Protein AF-A0A7C7P1G0-F1 (afdb_monomer_lite)

Sequence (138 aa):
MHVKFGLMVLATLAVSSLAVTQDTAAQANPAHNHIGHVADGFRGTPDGVGLLDAAIAEAGVAAQHAGFAARDPSNLDAMKRHMGHVLHALSPEEVENGPGAGYGVVAAAGGVARHIDLAASSDGASDAVKTHANHVST

Foldseek 3Di:
DDDDDDDDDPDDDPPDPPPPPPPCPPPDFQLVVLVCLQQAADPPQQVRGHLVVLLVQLVVQLVVLCVQLPPDPVDVVSVVQSVLQNCQSAACPVRVDHDGSRCHNPNSLCSFLVSLVSSLVTDVRDPVSVVCSVVRND

Radius of gyration: 29.96 Å; chains: 1; bounding box: 110×48×49 Å

Structure (mmCIF, N/CA/C/O backbone):
data_AF-A0A7C7P1G0-F1
#
_entry.id   AF-A0A7C7P1G0-F1
#
loop_
_atom_site.group_PDB
_atom_site.id
_atom_site.type_symbol
_atom_site.label_atom_id
_atom_site.label_alt_id
_atom_site.label_comp_id
_atom_site.label_asym_id
_atom_site.label_entity_id
_atom_site.label_seq_id
_atom_site.pdbx_PDB_ins_code
_atom_site.Cartn_x
_atom_site.Cartn_y
_atom_site.Cartn_z
_atom_site.occupancy
_atom_site.B_iso_or_equiv
_atom_site.auth_seq_id
_atom_site.auth_comp_id
_atom_site.auth_asym_id
_atom_site.auth_atom_id
_atom_site.pdbx_PDB_model_num
ATOM 1 N N . MET A 1 1 ? -87.755 -37.569 20.253 1.00 38.91 1 MET A N 1
ATOM 2 C CA . MET A 1 1 ? -86.822 -38.723 20.245 1.00 38.91 1 MET A CA 1
ATOM 3 C C . MET A 1 1 ? -85.441 -38.184 20.585 1.00 38.91 1 MET A C 1
ATOM 5 O O . MET A 1 1 ? -84.938 -37.362 19.845 1.00 38.91 1 MET A O 1
ATOM 9 N N . HIS A 1 2 ? -85.038 -38.261 21.850 1.00 36.00 2 HIS A N 1
ATOM 10 C CA . HIS A 1 2 ? -84.198 -39.315 22.442 1.00 36.00 2 HIS A CA 1
ATOM 11 C C . HIS A 1 2 ? -82.706 -39.276 22.028 1.00 36.00 2 HIS A C 1
ATOM 13 O O . HIS A 1 2 ? -82.324 -39.895 21.048 1.00 36.00 2 HIS A O 1
ATOM 19 N N . VAL A 1 3 ? -81.929 -38.550 22.852 1.00 43.25 3 VAL A N 1
ATOM 20 C CA . VAL A 1 3 ? -80.630 -38.872 23.502 1.00 43.25 3 VAL A CA 1
ATOM 21 C C . VAL A 1 3 ? -79.489 -39.510 22.680 1.00 43.25 3 VAL A C 1
ATOM 23 O O . VAL A 1 3 ? -79.655 -40.611 22.165 1.00 43.25 3 VAL A O 1
ATOM 26 N N . LYS A 1 4 ? -78.278 -38.916 22.754 1.00 41.47 4 LYS A N 1
ATOM 27 C CA . LYS A 1 4 ? -77.035 -39.487 23.364 1.00 41.47 4 LYS A CA 1
ATOM 28 C C . LYS A 1 4 ? -75.827 -38.552 23.146 1.00 41.47 4 LYS A C 1
ATOM 30 O O . LYS A 1 4 ? -75.597 -38.104 22.034 1.00 41.47 4 LYS A O 1
ATOM 35 N N . PHE A 1 5 ? -75.208 -38.045 24.226 1.00 43.28 5 PHE A N 1
ATOM 36 C CA . PHE A 1 5 ? -73.965 -38.582 24.832 1.00 43.28 5 PHE A CA 1
ATOM 37 C C . PHE A 1 5 ? -72.887 -38.782 23.755 1.00 43.28 5 PHE A C 1
ATOM 39 O O . PHE A 1 5 ? -73.037 -39.656 22.918 1.00 43.28 5 PHE A O 1
ATOM 46 N N . GLY A 1 6 ? -71.800 -38.025 23.664 1.00 43.53 6 GLY A N 1
ATOM 47 C CA . GLY A 1 6 ? -70.984 -37.403 24.697 1.00 43.53 6 GLY A CA 1
ATOM 48 C C . GLY A 1 6 ? -69.547 -37.835 24.409 1.00 43.53 6 GLY A C 1
ATOM 49 O O . GLY A 1 6 ? -69.314 -39.026 24.266 1.00 43.53 6 GLY A O 1
ATOM 50 N N . LEU A 1 7 ? -68.604 -36.902 24.296 1.00 38.72 7 LEU A N 1
ATOM 51 C CA . LEU A 1 7 ? -67.187 -37.173 24.541 1.00 38.72 7 LEU A CA 1
ATOM 52 C C . LEU A 1 7 ? -66.466 -35.839 24.735 1.00 38.72 7 LEU A C 1
ATOM 54 O O . LEU A 1 7 ? -66.230 -35.082 23.799 1.00 38.72 7 LEU A O 1
ATOM 58 N N . MET A 1 8 ? -66.182 -35.547 25.996 1.00 46.50 8 MET A N 1
ATOM 59 C CA . MET A 1 8 ? -65.360 -34.435 26.440 1.00 46.50 8 MET A CA 1
ATOM 60 C C . MET A 1 8 ? -63.908 -34.776 26.081 1.00 46.50 8 MET A C 1
ATOM 62 O O . MET A 1 8 ? -63.299 -35.626 26.725 1.00 46.50 8 MET A O 1
ATOM 66 N N . VAL A 1 9 ? -63.370 -34.175 25.018 1.00 44.75 9 VAL A N 1
ATOM 67 C CA . VAL A 1 9 ? -61.944 -34.291 24.685 1.00 44.75 9 VAL A CA 1
ATOM 68 C C . VAL A 1 9 ? -61.207 -33.195 25.443 1.00 44.75 9 VAL A C 1
ATOM 70 O O . VAL A 1 9 ? -61.328 -32.008 25.147 1.00 44.75 9 VAL A O 1
ATOM 73 N N . LEU A 1 10 ? -60.486 -33.620 26.476 1.00 43.50 10 LEU A N 1
ATOM 74 C CA . LEU A 1 10 ? -59.600 -32.802 27.289 1.00 43.50 10 LEU A CA 1
ATOM 75 C C . LEU A 1 10 ? -58.389 -32.396 26.429 1.00 43.50 10 LEU A C 1
ATOM 77 O O . LEU A 1 10 ? -57.476 -33.191 26.219 1.00 43.50 10 LEU A O 1
ATOM 81 N N . ALA A 1 11 ? -58.399 -31.178 25.889 1.00 46.88 11 ALA A N 1
ATOM 82 C CA . ALA A 1 11 ? -57.257 -30.619 25.175 1.00 46.88 11 ALA A CA 1
ATOM 83 C C . ALA A 1 11 ? -56.197 -30.174 26.195 1.00 46.88 11 ALA A C 1
ATOM 85 O O . ALA A 1 11 ? -56.311 -29.122 26.821 1.00 46.88 11 ALA A O 1
ATOM 86 N N . THR A 1 12 ? -55.174 -30.998 26.398 1.00 45.16 12 THR A N 1
ATOM 87 C CA . THR A 1 12 ? -53.978 -30.636 27.163 1.00 45.16 12 THR A CA 1
ATOM 88 C C . THR A 1 12 ? -53.225 -29.517 26.439 1.00 45.16 12 THR A C 1
ATOM 90 O O . THR A 1 12 ? -52.625 -29.755 25.391 1.00 45.16 12 THR A O 1
ATOM 93 N N . LEU A 1 13 ? -53.248 -28.298 26.991 1.00 43.59 13 LEU A N 1
ATOM 94 C CA . LEU A 1 13 ? -52.362 -27.210 26.573 1.00 43.59 13 LEU A CA 1
ATOM 95 C C . LEU A 1 13 ? -50.924 -27.556 26.984 1.00 43.59 13 LEU A C 1
ATOM 97 O O . LEU A 1 13 ? -50.545 -27.410 28.145 1.00 43.59 13 LEU A O 1
ATOM 101 N N . ALA A 1 14 ? -50.114 -27.993 26.024 1.00 54.28 14 ALA A N 1
ATOM 102 C CA . ALA A 1 14 ? -48.668 -27.997 26.173 1.00 54.28 14 ALA A CA 1
ATOM 103 C C . ALA A 1 14 ? -48.172 -26.547 26.064 1.00 54.28 14 ALA A C 1
ATOM 105 O O . ALA A 1 14 ? -48.014 -26.013 24.965 1.00 54.28 14 ALA A O 1
ATOM 106 N N . VAL A 1 15 ? -47.950 -25.892 27.207 1.00 56.22 15 VAL A N 1
ATOM 107 C CA . VAL A 1 15 ? -47.190 -24.637 27.260 1.00 56.22 15 VAL A CA 1
ATOM 108 C C . VAL A 1 15 ? -45.748 -24.991 26.914 1.00 56.22 15 VAL A C 1
ATOM 110 O O . VAL A 1 15 ? -44.970 -25.417 27.762 1.00 56.22 15 VAL A O 1
ATOM 113 N N . SER A 1 16 ? -45.422 -24.888 25.630 1.00 57.50 16 SER A N 1
ATOM 114 C CA . SER A 1 16 ? -44.051 -24.999 25.154 1.00 57.50 16 SER A CA 1
ATOM 115 C C . SER A 1 16 ? -43.333 -23.730 25.597 1.00 57.50 16 SER A C 1
ATOM 117 O O . SER A 1 16 ? -43.629 -22.643 25.103 1.00 57.50 16 SER A O 1
ATOM 119 N N . SER A 1 17 ? -42.446 -23.847 26.581 1.00 59.84 17 SER A N 1
ATOM 120 C CA . SER A 1 17 ? -41.541 -22.775 26.980 1.00 59.84 17 SER A CA 1
ATOM 121 C C . SER A 1 17 ? -40.672 -22.410 25.778 1.00 59.84 17 SER A C 1
ATOM 123 O O . SER A 1 17 ? -39.746 -23.132 25.414 1.00 59.84 17 SER A O 1
ATOM 125 N N . LEU A 1 18 ? -41.007 -21.290 25.135 1.00 56.03 18 LEU A N 1
ATOM 126 C CA . LEU A 1 18 ? -40.197 -20.686 24.091 1.00 56.03 18 LEU A CA 1
ATOM 127 C C . LEU A 1 18 ? -38.909 -20.188 24.755 1.00 56.03 18 LEU A C 1
ATOM 129 O O . LEU A 1 18 ? -38.872 -19.105 25.339 1.00 56.03 18 LEU A O 1
ATOM 133 N N . ALA A 1 19 ? -37.869 -21.018 24.734 1.00 60.34 19 ALA A N 1
ATOM 134 C CA . ALA A 1 19 ? -36.526 -20.584 25.062 1.00 60.34 19 ALA A CA 1
ATOM 135 C C . ALA A 1 19 ? -36.119 -19.574 23.987 1.00 60.34 19 ALA A C 1
ATOM 137 O O . ALA A 1 19 ? -35.768 -19.948 22.870 1.00 60.34 19 ALA A O 1
ATOM 138 N N . VAL A 1 20 ? -36.222 -18.285 24.310 1.00 56.16 20 VAL A N 1
ATOM 139 C CA . VAL A 1 20 ? -35.547 -17.235 23.552 1.00 56.16 20 VAL A CA 1
ATOM 140 C C . VAL A 1 20 ? -34.061 -17.492 23.755 1.00 56.16 20 VAL A C 1
ATOM 142 O O . VAL A 1 20 ? -33.466 -17.048 24.733 1.00 56.16 20 VAL A O 1
ATOM 145 N N . THR A 1 21 ? -33.460 -18.274 22.862 1.00 56.03 21 THR A N 1
ATOM 146 C CA . THR A 1 21 ? -32.019 -18.238 22.667 1.00 56.03 21 THR A CA 1
ATOM 147 C C . THR A 1 21 ? -31.740 -16.838 22.151 1.00 56.03 21 THR A C 1
ATOM 149 O O . THR A 1 21 ? -31.956 -16.546 20.974 1.00 56.03 21 THR A O 1
ATOM 152 N N . GLN A 1 22 ? -31.370 -15.933 23.058 1.00 49.44 22 GLN A N 1
ATOM 153 C CA . GLN A 1 22 ? -30.702 -14.703 22.675 1.00 49.44 22 GLN A CA 1
ATOM 154 C C . GLN A 1 22 ? -29.392 -15.158 22.049 1.00 49.44 22 GLN A C 1
ATOM 156 O O . GLN A 1 22 ? -28.413 -15.404 22.747 1.00 49.44 22 GLN A O 1
ATOM 161 N N . ASP A 1 23 ? -29.431 -15.386 20.740 1.00 43.94 23 ASP A N 1
ATOM 162 C CA . ASP A 1 23 ? -28.233 -15.489 19.940 1.00 43.94 23 ASP A CA 1
ATOM 163 C C . ASP A 1 23 ? -27.530 -14.155 20.164 1.00 43.94 23 ASP A C 1
ATOM 165 O O . ASP A 1 23 ? -28.012 -13.096 19.747 1.00 43.94 23 ASP A O 1
ATOM 169 N N . THR A 1 24 ? -26.481 -14.174 20.981 1.00 46.47 24 THR A N 1
ATOM 170 C CA . THR A 1 24 ? -25.596 -13.037 21.162 1.00 46.47 24 THR A CA 1
ATOM 171 C C . THR A 1 24 ? -24.857 -12.885 19.843 1.00 46.47 24 THR A C 1
ATOM 173 O O . THR A 1 24 ? -23.687 -13.247 19.740 1.00 46.47 24 THR A O 1
ATOM 176 N N . ALA A 1 25 ? -25.548 -12.384 18.815 1.00 50.09 25 ALA A N 1
ATOM 177 C CA . ALA A 1 25 ? -24.902 -11.743 17.693 1.00 50.09 25 ALA A CA 1
ATOM 178 C C . ALA A 1 25 ? -23.925 -10.769 18.340 1.00 50.09 25 ALA A C 1
ATOM 180 O O . ALA A 1 25 ? -24.357 -9.879 19.081 1.00 50.09 25 ALA A O 1
ATOM 181 N N . ALA A 1 26 ? -22.628 -11.057 18.196 1.00 55.19 26 ALA A N 1
ATOM 182 C CA . ALA A 1 26 ? -21.563 -10.280 18.799 1.00 55.19 26 ALA A CA 1
ATOM 183 C C . ALA A 1 26 ? -21.919 -8.812 18.593 1.00 55.19 26 ALA A C 1
ATOM 185 O O . ALA A 1 26 ? -22.112 -8.384 17.453 1.00 55.19 26 ALA A O 1
ATOM 186 N N . GLN A 1 27 ? -22.148 -8.092 19.694 1.00 55.97 27 GLN A N 1
ATOM 187 C CA . GLN A 1 27 ? -22.573 -6.704 19.630 1.00 55.97 27 GLN A CA 1
ATOM 188 C C . GLN A 1 27 ? -21.617 -5.994 18.677 1.00 55.97 27 GLN A C 1
ATOM 190 O O . GLN A 1 27 ? -20.407 -6.050 18.900 1.00 55.97 27 GLN A O 1
ATOM 195 N N . ALA A 1 28 ? -22.150 -5.428 17.588 1.00 71.94 28 ALA A N 1
ATOM 196 C CA . ALA A 1 28 ? -21.333 -4.812 16.555 1.00 71.94 28 ALA A CA 1
ATOM 197 C C . ALA A 1 28 ? -20.376 -3.830 17.234 1.00 71.94 28 ALA A C 1
ATOM 199 O O . ALA A 1 28 ? -20.815 -2.858 17.848 1.00 71.94 28 ALA A O 1
ATOM 200 N N . ASN A 1 29 ? -19.084 -4.142 17.199 1.00 87.94 29 ASN A N 1
ATOM 201 C CA . ASN A 1 29 ? -18.056 -3.325 17.812 1.00 87.94 29 ASN A CA 1
ATOM 202 C C . ASN A 1 29 ? -17.445 -2.483 16.689 1.00 87.94 29 ASN A C 1
ATOM 204 O O . ASN A 1 29 ? -16.794 -3.049 15.804 1.00 87.94 29 ASN A O 1
ATOM 208 N N . PRO A 1 30 ? -17.658 -1.156 16.691 1.00 94.25 30 PRO A N 1
ATOM 209 C CA . PRO A 1 30 ? -17.134 -0.285 15.648 1.00 94.25 30 PRO A CA 1
ATOM 210 C C . PRO A 1 30 ? -15.620 -0.438 15.440 1.00 94.25 30 PRO A C 1
ATOM 212 O O . PRO A 1 30 ? -15.169 -0.448 14.295 1.00 94.25 30 PRO A O 1
ATOM 215 N N . ALA A 1 31 ? -14.845 -0.678 16.505 1.00 95.94 31 ALA A N 1
ATOM 216 C CA . ALA A 1 31 ? -13.413 -0.943 16.387 1.00 95.94 31 ALA A CA 1
ATOM 217 C C . ALA A 1 31 ? -13.121 -2.215 15.571 1.00 95.94 31 ALA A C 1
ATOM 219 O O . ALA A 1 31 ? -12.260 -2.199 14.691 1.00 95.94 31 ALA A O 1
ATOM 220 N N . HIS A 1 32 ? -13.871 -3.299 15.799 1.00 95.06 32 HIS A N 1
ATOM 221 C CA . HIS A 1 32 ? -13.719 -4.539 15.028 1.00 95.06 32 HIS A CA 1
ATOM 222 C C . HIS A 1 32 ? -14.108 -4.370 13.556 1.00 95.06 32 HIS A C 1
ATOM 224 O O . HIS A 1 32 ? -13.459 -4.968 12.704 1.00 95.06 32 HIS A O 1
ATOM 230 N N . ASN A 1 33 ? -15.088 -3.523 13.232 1.00 95.25 33 ASN A N 1
ATOM 231 C CA . ASN A 1 33 ? -15.434 -3.239 11.835 1.00 95.25 33 ASN A CA 1
ATOM 232 C C . ASN A 1 33 ? -14.268 -2.571 11.094 1.00 95.25 33 ASN A C 1
ATOM 234 O O . ASN A 1 33 ? -13.937 -2.947 9.971 1.00 95.25 33 ASN A O 1
ATOM 238 N N . HIS A 1 34 ? -13.613 -1.596 11.729 1.00 97.62 34 HIS A N 1
ATOM 239 C CA . HIS A 1 34 ? -12.452 -0.937 11.137 1.00 97.62 34 HIS A CA 1
ATOM 240 C C . HIS A 1 34 ? -11.247 -1.878 11.004 1.00 97.62 34 HIS A C 1
ATOM 242 O O . HIS A 1 34 ? -10.575 -1.834 9.977 1.00 97.62 34 HIS A O 1
ATOM 248 N N . ILE A 1 35 ? -11.021 -2.774 11.972 1.00 96.69 35 ILE A N 1
ATOM 249 C CA . ILE A 1 35 ? -10.013 -3.844 11.858 1.00 96.69 35 ILE A CA 1
ATOM 250 C C . ILE A 1 35 ? -10.356 -4.793 10.701 1.00 96.69 35 ILE A C 1
ATOM 252 O O . ILE A 1 35 ? -9.476 -5.125 9.911 1.00 96.69 35 ILE A O 1
ATOM 256 N N . GLY A 1 36 ? -11.627 -5.167 10.541 1.00 97.06 36 GLY A N 1
ATOM 257 C CA . GLY A 1 36 ? -12.083 -6.012 9.434 1.00 97.06 36 GLY A CA 1
ATOM 258 C C . GLY A 1 3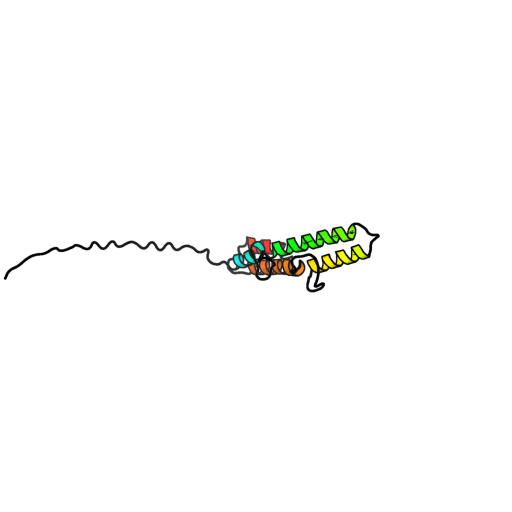6 ? -11.869 -5.368 8.062 1.00 97.06 36 GLY A C 1
ATOM 259 O O . GLY A 1 36 ? -11.510 -6.048 7.108 1.00 97.06 36 GLY A O 1
ATOM 260 N N . HIS A 1 37 ? -11.972 -4.042 7.946 1.00 98.38 37 HIS A N 1
ATOM 261 C CA . HIS A 1 37 ? -11.601 -3.340 6.710 1.00 98.38 37 HIS A CA 1
ATOM 262 C C . HIS A 1 37 ? -10.115 -3.452 6.355 1.00 98.38 37 HIS A C 1
ATOM 264 O O . HIS A 1 37 ? -9.751 -3.458 5.178 1.00 98.38 37 HIS A O 1
ATOM 270 N N . VAL A 1 38 ? -9.254 -3.556 7.363 1.00 98.06 38 VAL A N 1
ATOM 271 C CA . VAL A 1 38 ? -7.816 -3.748 7.165 1.00 98.06 38 VAL A CA 1
ATOM 272 C C . VAL A 1 38 ? -7.503 -5.197 6.808 1.00 98.06 38 VAL A C 1
ATOM 274 O O . VAL A 1 38 ? -6.759 -5.427 5.857 1.00 98.06 38 VAL A O 1
ATOM 277 N N . ALA A 1 39 ? -8.066 -6.144 7.561 1.00 97.75 39 ALA A N 1
ATOM 278 C CA . ALA A 1 39 ? -7.682 -7.552 7.521 1.00 97.75 39 ALA A CA 1
ATOM 279 C C . ALA A 1 39 ? -8.499 -8.402 6.540 1.00 97.75 39 ALA A C 1
ATOM 281 O O . ALA A 1 39 ? -7.936 -9.270 5.886 1.00 97.75 39 ALA A O 1
ATOM 282 N N . ASP A 1 40 ? -9.804 -8.155 6.427 1.00 97.56 40 ASP A N 1
ATOM 283 C CA . ASP A 1 40 ? -10.730 -9.106 5.804 1.00 97.56 40 ASP A CA 1
ATOM 284 C C . ASP A 1 40 ? -11.276 -8.602 4.465 1.00 97.56 40 ASP A C 1
ATOM 286 O O . ASP A 1 40 ? -11.370 -9.363 3.503 1.00 97.56 40 ASP A O 1
ATOM 290 N N . GLY A 1 41 ? -11.659 -7.324 4.385 1.00 98.12 41 GLY A N 1
ATOM 291 C CA . GLY A 1 41 ? -12.277 -6.798 3.172 1.00 98.12 41 GLY A CA 1
ATOM 292 C C . GLY A 1 41 ? -12.612 -5.315 3.198 1.00 98.12 41 GLY A C 1
ATOM 293 O O . GLY A 1 41 ? -13.222 -4.800 4.143 1.00 98.12 41 GLY A O 1
ATOM 294 N N . PHE A 1 42 ? -12.292 -4.625 2.106 1.00 98.25 42 PHE A N 1
ATOM 295 C CA . PHE A 1 42 ? -12.648 -3.225 1.915 1.00 98.25 42 PHE A CA 1
ATOM 296 C C . PHE A 1 42 ? -13.345 -2.991 0.580 1.00 98.25 42 PHE A C 1
ATOM 298 O O . PHE A 1 42 ? -13.003 -3.549 -0.458 1.00 98.25 42 PHE A O 1
ATOM 3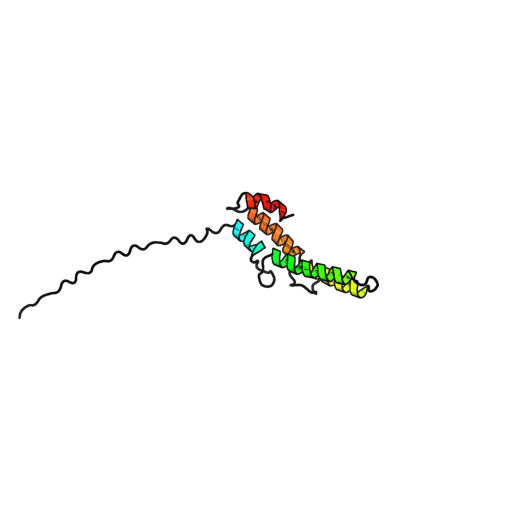05 N N . ARG A 1 43 ? -14.363 -2.131 0.585 1.00 96.94 43 ARG A N 1
ATOM 306 C CA . ARG A 1 43 ? -15.078 -1.818 -0.649 1.00 96.94 43 ARG A CA 1
ATOM 307 C C . ARG A 1 43 ? -14.177 -0.993 -1.564 1.00 96.94 43 ARG A C 1
ATOM 309 O O . ARG A 1 43 ? -13.812 0.124 -1.219 1.00 96.94 43 ARG A O 1
ATOM 316 N N . GLY A 1 44 ? -13.939 -1.506 -2.765 1.00 93.81 44 GLY A N 1
ATOM 317 C CA . GLY A 1 44 ? -13.159 -0.823 -3.795 1.00 93.81 44 GLY A CA 1
ATOM 318 C C . GLY A 1 44 ? -11.744 -1.365 -3.952 1.00 93.81 44 GLY A C 1
ATOM 319 O O . GLY A 1 44 ? -11.107 -1.029 -4.944 1.00 93.81 44 GLY A O 1
ATOM 320 N N . THR A 1 45 ? -11.270 -2.229 -3.048 1.00 97.69 45 THR A N 1
ATOM 321 C CA . THR A 1 45 ? -10.077 -3.031 -3.335 1.00 97.69 45 THR A CA 1
ATOM 322 C C . THR A 1 45 ? -10.392 -4.062 -4.427 1.00 97.69 45 THR A C 1
ATOM 324 O O . THR A 1 45 ? -11.532 -4.538 -4.531 1.00 97.69 45 THR A O 1
ATOM 327 N N . PRO A 1 46 ? -9.400 -4.422 -5.253 1.00 95.38 46 PRO A N 1
ATOM 328 C CA . PRO A 1 46 ? -9.510 -5.524 -6.200 1.00 95.38 46 PRO A CA 1
ATOM 329 C C . PRO A 1 46 ? -9.904 -6.816 -5.482 1.00 95.38 46 PRO A C 1
ATOM 331 O O . PRO A 1 46 ? -9.425 -7.091 -4.385 1.00 95.38 46 PRO A O 1
ATOM 334 N N . ASP A 1 47 ? -10.836 -7.568 -6.067 1.00 96.12 47 ASP A N 1
ATOM 335 C CA . ASP A 1 47 ? -11.402 -8.804 -5.502 1.00 96.12 47 ASP A CA 1
ATOM 336 C C . ASP A 1 47 ? -12.037 -8.671 -4.099 1.00 96.12 47 ASP A C 1
ATOM 338 O O . ASP A 1 47 ? -12.436 -9.666 -3.496 1.00 96.12 47 ASP A O 1
ATOM 342 N N . GLY A 1 48 ? -12.199 -7.444 -3.589 1.00 97.50 48 GLY A N 1
ATOM 343 C CA . GLY A 1 48 ? -12.802 -7.161 -2.286 1.00 97.50 48 GLY A CA 1
ATOM 344 C C . GLY A 1 48 ? -11.936 -7.532 -1.080 1.00 97.50 48 GLY A C 1
ATOM 345 O O . GLY A 1 48 ? -12.477 -7.668 0.017 1.00 97.50 48 GLY A O 1
ATOM 346 N N . VAL A 1 49 ? -10.622 -7.696 -1.263 1.00 98.44 49 VAL A N 1
ATOM 347 C CA . VAL A 1 49 ? -9.679 -8.059 -0.188 1.00 98.44 49 VAL A CA 1
ATOM 348 C C . VAL A 1 49 ? -9.501 -6.946 0.852 1.00 98.44 49 VAL A C 1
ATOM 350 O O . VAL A 1 49 ? -9.893 -5.794 0.636 1.00 98.44 49 VAL A O 1
ATOM 353 N N . GLY A 1 50 ? -8.903 -7.269 1.999 1.00 98.62 50 GLY A N 1
ATOM 354 C CA . GLY A 1 50 ? -8.526 -6.274 3.003 1.00 98.62 50 GLY A CA 1
ATOM 355 C C . GLY A 1 50 ? -7.524 -5.245 2.464 1.00 98.62 50 GLY A C 1
ATOM 356 O O . GLY A 1 50 ? -6.759 -5.514 1.535 1.00 98.62 50 GLY A O 1
ATOM 357 N N . LEU A 1 51 ? -7.502 -4.049 3.059 1.00 98.62 51 LEU A N 1
ATOM 358 C CA . LEU A 1 51 ? -6.559 -2.990 2.668 1.00 98.62 51 LEU A CA 1
ATOM 359 C C . LEU A 1 51 ? -5.093 -3.428 2.807 1.00 98.62 51 LEU A C 1
ATOM 361 O O . LEU A 1 51 ? -4.261 -3.033 1.990 1.00 98.62 51 LEU A O 1
ATOM 365 N N . LEU A 1 52 ? -4.772 -4.248 3.814 1.00 98.06 52 LEU A N 1
ATOM 366 C CA . LEU A 1 52 ? -3.410 -4.745 4.009 1.00 98.06 52 LEU A CA 1
ATOM 367 C C . LEU A 1 52 ? -2.998 -5.714 2.894 1.00 98.06 52 LEU A C 1
ATOM 369 O O . LEU A 1 52 ? -1.904 -5.583 2.347 1.00 98.06 52 LEU A O 1
ATOM 373 N N . ASP A 1 53 ? -3.883 -6.635 2.519 1.00 98.31 53 ASP A N 1
ATOM 374 C CA . ASP A 1 53 ? -3.623 -7.585 1.436 1.00 98.31 53 ASP A CA 1
ATOM 375 C C . ASP A 1 53 ? -3.442 -6.865 0.097 1.00 98.31 53 ASP A C 1
ATOM 377 O O . ASP A 1 53 ? -2.508 -7.172 -0.648 1.00 98.31 53 ASP A O 1
ATOM 381 N N . ALA A 1 54 ? -4.263 -5.844 -0.176 1.00 98.44 54 ALA A N 1
ATOM 382 C CA . ALA A 1 54 ? -4.092 -4.988 -1.347 1.00 98.44 54 ALA A CA 1
ATOM 383 C C . ALA A 1 54 ? -2.720 -4.287 -1.344 1.00 98.44 54 ALA A C 1
ATOM 385 O O . ALA A 1 54 ? -2.014 -4.311 -2.353 1.00 98.44 54 ALA A O 1
ATOM 386 N N . ALA A 1 55 ? -2.299 -3.715 -0.208 1.00 98.25 55 ALA A N 1
ATOM 387 C CA . ALA A 1 55 ? -0.997 -3.056 -0.087 1.00 98.25 55 ALA A CA 1
ATOM 388 C C . ALA A 1 55 ? 0.165 -4.024 -0.356 1.00 98.25 55 ALA A C 1
ATOM 390 O O . ALA A 1 55 ? 1.092 -3.688 -1.092 1.00 98.25 55 ALA A O 1
ATOM 391 N N . ILE A 1 56 ? 0.110 -5.231 0.216 1.00 98.44 56 ILE A N 1
ATOM 392 C CA . ILE A 1 56 ? 1.145 -6.258 0.050 1.00 98.44 56 ILE A CA 1
ATOM 393 C C . ILE A 1 56 ? 1.219 -6.729 -1.404 1.00 98.44 56 ILE A C 1
ATOM 395 O O . ILE A 1 56 ? 2.320 -6.848 -1.948 1.00 98.44 56 ILE A O 1
ATOM 399 N N . ALA A 1 57 ? 0.073 -6.983 -2.041 1.00 98.44 57 ALA A N 1
ATOM 400 C CA . ALA A 1 57 ? 0.020 -7.438 -3.426 1.00 98.44 57 ALA A CA 1
ATOM 401 C C . ALA A 1 57 ? 0.660 -6.417 -4.379 1.00 98.44 57 ALA A C 1
ATOM 403 O O . ALA A 1 57 ? 1.561 -6.764 -5.148 1.00 98.44 57 ALA A O 1
ATOM 404 N N . GLU A 1 58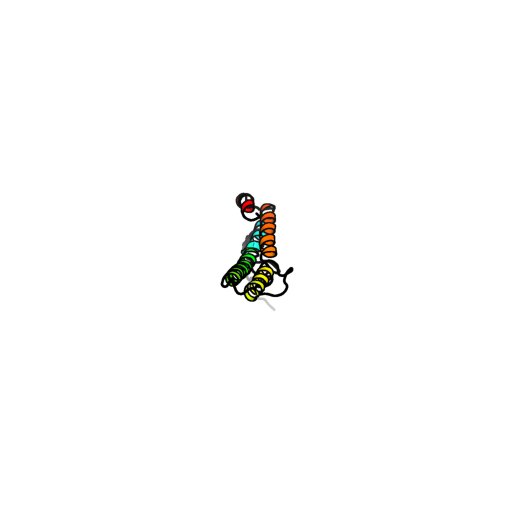 ? 0.265 -5.147 -4.275 1.00 98.56 58 GLU A N 1
ATOM 405 C CA . GLU A 1 58 ? 0.812 -4.069 -5.108 1.00 98.56 58 GLU A CA 1
ATOM 406 C C . GLU A 1 58 ? 2.301 -3.821 -4.805 1.00 98.56 58 GLU A C 1
ATOM 408 O O . GLU A 1 58 ? 3.117 -3.666 -5.718 1.00 98.56 58 GLU A O 1
ATOM 413 N N . ALA A 1 59 ? 2.707 -3.876 -3.530 1.00 98.62 59 ALA A N 1
ATOM 414 C CA . ALA A 1 59 ? 4.107 -3.716 -3.137 1.00 98.62 59 ALA A CA 1
ATOM 415 C C . ALA A 1 59 ? 4.989 -4.849 -3.676 1.00 98.62 59 ALA A C 1
ATOM 417 O O . ALA A 1 59 ? 6.129 -4.608 -4.080 1.00 98.62 59 ALA A O 1
ATOM 418 N N . GLY A 1 60 ? 4.466 -6.076 -3.734 1.00 98.75 60 GLY A N 1
ATOM 419 C CA . GLY A 1 60 ? 5.143 -7.215 -4.350 1.00 98.75 60 GLY A CA 1
ATOM 420 C C . GLY A 1 60 ? 5.420 -6.993 -5.838 1.00 98.75 60 GLY A C 1
ATOM 421 O O . GLY A 1 60 ? 6.530 -7.261 -6.310 1.00 98.75 60 GLY A O 1
ATOM 422 N N . VAL A 1 61 ? 4.450 -6.438 -6.569 1.00 98.69 61 VAL A N 1
ATOM 423 C CA . VAL A 1 61 ? 4.610 -6.070 -7.985 1.00 98.69 61 VAL A CA 1
ATOM 424 C C . VAL A 1 61 ? 5.648 -4.958 -8.145 1.00 98.69 61 VAL A C 1
ATOM 426 O O . VAL A 1 61 ? 6.564 -5.082 -8.966 1.00 98.69 61 VAL A O 1
ATOM 429 N N . ALA A 1 62 ? 5.569 -3.913 -7.319 1.00 98.69 62 ALA A N 1
ATOM 430 C CA . ALA A 1 62 ? 6.531 -2.814 -7.331 1.00 98.69 62 ALA A CA 1
ATOM 431 C C . ALA A 1 62 ? 7.961 -3.319 -7.062 1.00 98.69 62 ALA A C 1
ATOM 433 O O . ALA A 1 62 ? 8.886 -3.024 -7.820 1.00 98.69 62 ALA A O 1
ATOM 434 N N . ALA A 1 63 ? 8.154 -4.154 -6.038 1.00 98.81 63 ALA A N 1
ATOM 435 C CA . ALA A 1 63 ? 9.455 -4.729 -5.701 1.00 98.81 63 ALA A CA 1
ATOM 436 C C . ALA A 1 63 ? 10.011 -5.616 -6.826 1.00 98.81 63 ALA A C 1
ATOM 438 O 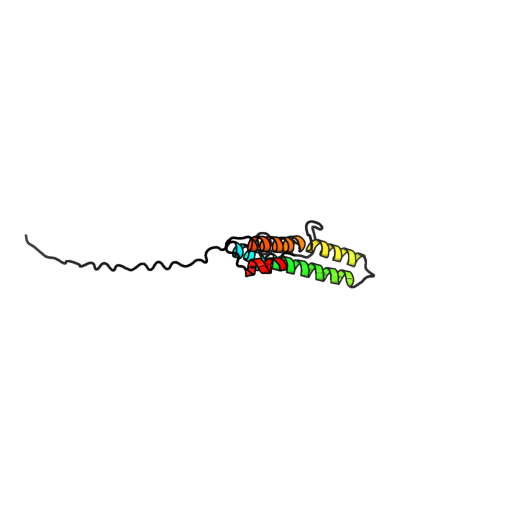O . ALA A 1 63 ? 11.195 -5.525 -7.166 1.00 98.81 63 ALA A O 1
ATOM 439 N N . GLN A 1 64 ? 9.165 -6.442 -7.449 1.00 98.69 64 GLN A N 1
ATOM 440 C CA . GLN A 1 64 ? 9.571 -7.275 -8.580 1.00 98.69 64 GLN A CA 1
ATOM 441 C C . GLN A 1 64 ? 10.068 -6.420 -9.753 1.00 98.69 64 GLN A C 1
ATOM 443 O O . GLN A 1 64 ? 11.139 -6.688 -10.308 1.00 98.69 64 GLN A O 1
ATOM 448 N N . HIS A 1 65 ? 9.327 -5.371 -10.113 1.00 98.62 65 HIS A N 1
ATOM 449 C CA . HIS A 1 65 ? 9.708 -4.496 -11.216 1.00 98.62 65 HIS A CA 1
ATOM 450 C C . HIS A 1 65 ? 10.916 -3.618 -10.898 1.00 98.62 65 HIS A C 1
ATOM 452 O O . HIS A 1 65 ? 11.762 -3.443 -11.774 1.00 98.62 65 HIS A O 1
ATOM 458 N N . ALA A 1 66 ? 11.082 -3.162 -9.656 1.00 98.56 66 ALA A N 1
ATOM 459 C CA . ALA A 1 66 ? 12.317 -2.513 -9.220 1.00 98.56 66 ALA A CA 1
ATOM 460 C C . ALA A 1 66 ? 13.524 -3.453 -9.396 1.00 98.56 66 ALA A C 1
ATOM 462 O O . ALA A 1 66 ? 14.559 -3.056 -9.936 1.00 98.56 66 ALA A O 1
ATOM 463 N N . GLY A 1 67 ? 13.363 -4.733 -9.044 1.00 98.44 67 GLY A N 1
ATOM 464 C CA . GLY A 1 67 ? 14.361 -5.767 -9.305 1.00 98.44 67 GLY A CA 1
ATOM 465 C C . GLY A 1 67 ? 14.669 -5.931 -10.795 1.00 98.44 67 GLY A C 1
ATOM 466 O O . GLY A 1 67 ? 15.834 -6.029 -11.168 1.00 98.44 67 GLY A O 1
ATOM 467 N N . PHE A 1 68 ? 13.657 -5.923 -11.669 1.00 98.44 68 PHE A N 1
ATOM 468 C CA . PHE A 1 68 ? 13.862 -6.017 -13.120 1.00 98.44 68 PHE A CA 1
ATOM 469 C C . PHE A 1 68 ? 14.559 -4.787 -13.703 1.00 98.44 68 PHE A C 1
ATOM 471 O O . PHE A 1 68 ? 15.416 -4.944 -14.570 1.00 98.44 68 PHE A O 1
ATOM 478 N N . ALA A 1 69 ? 14.243 -3.588 -13.209 1.00 98.12 69 ALA A N 1
ATOM 479 C CA . ALA A 1 69 ? 14.926 -2.360 -13.604 1.00 98.12 69 ALA A CA 1
ATOM 480 C C . ALA A 1 69 ? 16.426 -2.414 -13.269 1.00 98.12 69 ALA A C 1
ATOM 482 O O . ALA A 1 69 ? 17.246 -1.953 -14.053 1.00 98.12 69 ALA A O 1
ATOM 483 N N . ALA A 1 70 ? 16.797 -3.023 -12.140 1.00 97.81 70 ALA A N 1
ATOM 484 C CA . ALA A 1 70 ? 18.185 -3.111 -11.691 1.00 97.81 70 ALA A CA 1
ATOM 485 C C . ALA A 1 70 ? 19.015 -4.229 -12.361 1.00 97.81 70 ALA A C 1
ATOM 487 O O . ALA A 1 70 ? 20.227 -4.284 -12.154 1.00 97.81 70 ALA A O 1
ATOM 488 N N . ARG A 1 71 ? 18.399 -5.134 -13.140 1.00 97.25 71 ARG A N 1
ATOM 489 C CA . ARG A 1 71 ? 19.079 -6.329 -13.688 1.00 97.25 71 ARG A CA 1
ATOM 490 C C . ARG A 1 71 ? 20.153 -6.024 -14.726 1.00 97.25 71 ARG A C 1
ATOM 492 O O . ARG A 1 71 ? 21.169 -6.710 -14.746 1.00 97.25 71 ARG A O 1
ATOM 499 N N . ASP A 1 72 ? 19.910 -5.050 -15.597 1.00 96.56 72 ASP A N 1
ATOM 500 C CA . ASP A 1 72 ? 20.844 -4.653 -16.653 1.00 96.56 72 ASP A CA 1
ATOM 501 C C . ASP A 1 72 ? 20.980 -3.124 -16.691 1.00 96.56 72 ASP A C 1
ATOM 503 O O . ASP A 1 72 ? 20.205 -2.444 -17.371 1.00 96.56 72 ASP A O 1
ATOM 507 N N . PRO A 1 73 ? 21.977 -2.570 -15.981 1.00 95.19 73 PRO A N 1
ATOM 508 C CA . PRO A 1 73 ? 22.217 -1.130 -15.940 1.00 95.19 73 PRO A CA 1
ATOM 509 C C . PRO A 1 73 ? 22.631 -0.516 -17.285 1.00 95.19 73 PRO A C 1
ATOM 511 O O . PRO A 1 73 ? 22.672 0.707 -17.402 1.00 95.19 73 PRO A O 1
ATOM 514 N N . SER A 1 74 ? 22.966 -1.327 -18.297 1.00 97.94 74 SER A N 1
ATOM 515 C CA . SER A 1 74 ? 23.317 -0.832 -19.634 1.00 97.94 74 SER A CA 1
ATOM 516 C C . SER A 1 74 ? 22.096 -0.596 -20.532 1.00 97.94 74 SER A C 1
ATOM 518 O O . SER A 1 74 ? 22.212 0.042 -21.579 1.00 97.94 74 SER A O 1
ATOM 520 N N . ASN A 1 75 ? 20.909 -1.050 -20.111 1.00 98.31 75 ASN A N 1
ATOM 521 C CA . ASN A 1 75 ? 19.678 -0.984 -20.892 1.00 98.31 75 ASN A CA 1
ATOM 522 C C . ASN A 1 75 ? 18.682 0.037 -20.320 1.00 98.31 75 ASN A C 1
ATOM 524 O O . ASN A 1 75 ? 17.725 -0.303 -19.617 1.00 98.31 75 ASN A O 1
ATOM 528 N N . LEU A 1 76 ? 18.883 1.311 -20.668 1.00 98.19 76 LEU A N 1
ATOM 529 C CA . LEU A 1 76 ? 18.063 2.423 -20.176 1.00 98.19 76 LEU A CA 1
ATOM 530 C C . LEU A 1 76 ? 16.568 2.276 -20.510 1.00 98.19 76 LEU A C 1
ATOM 532 O O . LEU A 1 76 ? 15.718 2.662 -19.705 1.00 98.19 76 LEU A O 1
ATOM 536 N N . ASP A 1 77 ? 16.225 1.713 -21.668 1.00 98.25 77 ASP A N 1
ATOM 537 C CA . ASP A 1 77 ? 14.825 1.527 -22.062 1.00 98.25 77 ASP A CA 1
ATOM 538 C C . ASP A 1 77 ? 14.128 0.484 -21.184 1.00 98.25 77 ASP A C 1
ATOM 540 O O . ASP A 1 77 ? 12.966 0.658 -20.803 1.00 98.25 77 ASP A O 1
ATOM 544 N N . ALA A 1 78 ? 14.836 -0.586 -20.807 1.00 97.94 78 ALA A N 1
ATOM 545 C CA . ALA A 1 78 ? 14.321 -1.559 -19.852 1.00 97.94 78 ALA A CA 1
ATOM 546 C C . ALA A 1 78 ? 14.150 -0.963 -18.453 1.00 97.94 78 ALA A C 1
ATOM 548 O O . ALA A 1 78 ? 13.105 -1.176 -17.832 1.00 97.94 78 ALA A O 1
ATOM 549 N N . MET A 1 79 ? 15.120 -0.167 -17.996 1.00 98.44 79 MET A N 1
ATOM 550 C CA . MET A 1 79 ? 15.035 0.543 -16.718 1.00 98.44 79 MET A CA 1
ATOM 551 C C . MET A 1 79 ? 13.803 1.450 -16.675 1.00 98.44 79 MET A C 1
ATOM 553 O O . MET A 1 79 ? 12.987 1.336 -15.765 1.00 98.44 79 MET A O 1
ATOM 557 N N . LYS A 1 80 ? 13.619 2.307 -17.689 1.00 97.94 80 LYS A N 1
ATOM 558 C CA . LYS A 1 80 ? 12.477 3.233 -17.769 1.00 97.94 80 LYS A CA 1
ATOM 559 C C . LYS A 1 80 ? 11.138 2.503 -17.768 1.00 97.94 80 LYS A C 1
ATOM 561 O O . LYS A 1 80 ? 10.242 2.891 -17.026 1.00 97.94 80 LYS A O 1
ATOM 566 N N . ARG A 1 81 ? 11.010 1.433 -18.561 1.00 97.81 81 ARG A N 1
ATOM 567 C CA . ARG A 1 81 ? 9.782 0.627 -18.618 1.00 97.81 81 ARG A CA 1
ATOM 568 C C . ARG A 1 81 ? 9.427 0.058 -17.250 1.00 97.81 81 ARG A C 1
ATOM 570 O O . ARG A 1 81 ? 8.307 0.227 -16.783 1.00 97.81 81 ARG A O 1
ATOM 577 N N . HIS A 1 82 ? 10.381 -0.606 -16.604 1.00 98.50 82 HIS A N 1
ATOM 578 C CA . HIS A 1 82 ? 10.128 -1.230 -15.313 1.00 98.50 82 HIS A CA 1
ATOM 579 C C . HIS A 1 82 ? 9.899 -0.202 -14.206 1.00 98.50 82 HIS A C 1
ATOM 581 O O . HIS A 1 82 ? 9.022 -0.423 -13.381 1.00 98.50 82 HIS A O 1
ATOM 587 N N . MET A 1 83 ? 10.572 0.950 -14.230 1.00 98.06 83 MET A N 1
ATOM 588 C CA . MET A 1 83 ? 10.262 2.034 -13.294 1.00 98.06 83 MET A CA 1
ATOM 589 C C . MET A 1 83 ? 8.870 2.634 -13.520 1.00 98.06 83 MET A C 1
ATOM 591 O O . MET A 1 83 ? 8.209 2.977 -12.547 1.00 98.06 83 MET A O 1
ATOM 595 N N . GLY A 1 84 ? 8.376 2.687 -14.760 1.00 98.00 84 GLY A N 1
ATOM 596 C CA . GLY A 1 84 ? 6.976 3.030 -15.029 1.00 98.00 84 GLY A CA 1
ATOM 597 C C . GLY A 1 84 ? 5.995 2.055 -14.368 1.00 98.00 84 GLY A C 1
ATOM 598 O O . GLY A 1 84 ? 5.019 2.481 -13.762 1.00 98.00 84 GLY A O 1
ATOM 599 N N . HIS A 1 85 ? 6.295 0.752 -14.399 1.00 98.56 85 HIS A N 1
ATOM 600 C CA . HIS A 1 85 ? 5.488 -0.261 -13.707 1.00 98.56 85 HIS A CA 1
ATOM 601 C C . HIS A 1 85 ? 5.546 -0.119 -12.179 1.00 98.56 85 HIS A C 1
ATOM 603 O O . HIS A 1 85 ? 4.535 -0.318 -11.515 1.00 98.56 85 HIS A O 1
ATOM 609 N N . VAL A 1 86 ? 6.710 0.240 -11.621 1.00 98.56 86 VAL A N 1
ATOM 610 C CA . VAL A 1 86 ? 6.840 0.549 -10.187 1.00 98.56 86 VAL A CA 1
ATOM 611 C C . VAL A 1 86 ? 5.920 1.707 -9.818 1.00 98.56 86 VAL A C 1
ATOM 613 O O . VAL A 1 86 ? 5.170 1.592 -8.857 1.00 98.56 86 VAL A O 1
ATOM 616 N N . LEU A 1 87 ? 5.945 2.798 -10.588 1.00 98.19 87 LEU A N 1
ATOM 617 C CA . LEU A 1 87 ? 5.096 3.960 -10.327 1.00 98.19 87 LEU A CA 1
ATOM 618 C C . LEU A 1 87 ? 3.609 3.609 -10.408 1.00 98.19 87 LEU A C 1
ATOM 620 O O . LEU A 1 87 ? 2.874 3.986 -9.505 1.00 98.19 87 LEU A O 1
ATOM 624 N N . HIS A 1 88 ? 3.189 2.822 -11.403 1.00 98.38 88 HIS A N 1
ATOM 625 C CA . HIS A 1 88 ? 1.809 2.335 -11.478 1.00 98.38 88 HIS A CA 1
ATOM 626 C C . HIS A 1 88 ? 1.415 1.526 -10.233 1.00 98.38 88 HIS A C 1
ATOM 628 O O . HIS A 1 88 ? 0.399 1.813 -9.615 1.00 98.38 88 HIS A O 1
ATOM 634 N N . ALA A 1 89 ? 2.233 0.556 -9.813 1.00 98.50 89 ALA A N 1
ATOM 635 C CA . ALA A 1 89 ? 1.936 -0.257 -8.632 1.00 98.50 89 ALA A CA 1
ATOM 636 C C . ALA A 1 89 ? 1.934 0.563 -7.324 1.00 98.50 89 ALA A C 1
ATOM 638 O O . ALA A 1 89 ? 1.229 0.228 -6.376 1.00 98.50 89 ALA A O 1
ATOM 639 N N . LEU A 1 90 ? 2.701 1.654 -7.245 1.00 98.38 90 LEU A N 1
ATOM 640 C CA . LEU A 1 90 ? 2.677 2.559 -6.092 1.00 98.38 90 LEU A CA 1
ATOM 641 C C . LEU A 1 90 ? 1.452 3.481 -6.106 1.00 98.38 90 LEU A C 1
ATOM 643 O O . LEU A 1 90 ? 0.784 3.617 -5.078 1.00 98.38 90 LEU A O 1
ATOM 647 N N . SER A 1 91 ? 1.179 4.103 -7.253 1.00 97.50 91 SER A N 1
ATOM 648 C CA . SER A 1 91 ? 0.134 5.105 -7.456 1.00 97.50 91 SER A CA 1
ATOM 649 C C . SER A 1 91 ? -0.386 5.065 -8.905 1.00 97.50 91 SER A C 1
ATOM 651 O O . SER A 1 91 ? 0.143 5.753 -9.786 1.00 97.50 91 SER A O 1
ATOM 653 N N . PRO A 1 92 ? -1.450 4.288 -9.178 1.00 96.69 92 PRO A N 1
ATOM 654 C CA . PRO A 1 92 ? -2.073 4.216 -10.500 1.00 96.69 92 PRO A CA 1
ATOM 655 C C . PRO A 1 92 ? -2.608 5.565 -11.009 1.00 96.69 92 PRO A C 1
ATOM 657 O O . PRO A 1 92 ? -2.764 5.747 -12.213 1.00 96.69 92 PRO A O 1
ATOM 660 N N . GLU A 1 93 ? -2.864 6.527 -10.115 1.00 94.50 93 GLU A N 1
ATOM 661 C CA . GLU A 1 93 ? -3.273 7.891 -10.481 1.00 94.50 93 GLU A CA 1
ATOM 662 C C . GLU A 1 93 ? -2.148 8.682 -11.173 1.00 94.50 93 GLU A C 1
ATOM 664 O O . GLU A 1 93 ? -2.424 9.561 -11.988 1.00 94.50 93 GLU A O 1
ATOM 669 N N . GLU A 1 94 ? -0.880 8.373 -10.879 1.00 93.62 94 GLU A N 1
ATOM 670 C CA . GLU A 1 94 ? 0.278 9.025 -11.507 1.00 93.62 94 GLU A CA 1
ATOM 671 C C . GLU A 1 94 ? 0.658 8.372 -12.841 1.00 93.62 94 GLU A C 1
ATOM 673 O O . GLU A 1 94 ? 1.126 9.044 -13.765 1.00 93.62 94 GLU A O 1
ATOM 678 N N . VAL A 1 95 ? 0.459 7.056 -12.951 1.00 94.50 95 VAL A N 1
ATOM 679 C CA . VAL A 1 95 ? 0.723 6.269 -14.158 1.00 94.50 95 VAL A CA 1
ATOM 680 C C . VAL A 1 95 ? -0.421 5.283 -14.343 1.00 94.50 95 VAL A C 1
ATOM 682 O O . VAL A 1 95 ? -0.468 4.261 -13.673 1.00 94.50 95 VAL A O 1
ATOM 685 N N . GLU A 1 96 ? -1.317 5.565 -15.288 1.00 87.06 96 GLU A N 1
ATOM 686 C CA . GLU A 1 96 ? -2.584 4.831 -15.450 1.00 87.06 96 GLU A CA 1
ATOM 687 C C . GLU A 1 96 ? -2.407 3.348 -15.818 1.00 87.06 96 GLU A C 1
ATOM 689 O O . GLU A 1 96 ? -3.237 2.516 -15.469 1.00 87.06 96 GLU A O 1
ATOM 694 N N . ASN A 1 97 ? -1.318 2.994 -16.508 1.00 91.94 97 ASN A N 1
ATOM 695 C CA . ASN A 1 97 ? -1.131 1.659 -17.072 1.00 91.94 97 ASN A CA 1
ATOM 696 C C . ASN A 1 97 ? 0.112 0.963 -16.510 1.00 91.94 97 ASN A C 1
ATOM 698 O O . ASN A 1 97 ? 1.223 1.492 -16.591 1.00 91.94 97 ASN A O 1
ATOM 702 N N . GLY A 1 98 ? -0.055 -0.275 -16.050 1.00 95.31 98 GLY A N 1
ATOM 703 C CA . GLY A 1 98 ? 1.042 -1.140 -15.637 1.00 95.31 98 GLY A CA 1
ATOM 704 C C . GLY A 1 98 ? 0.554 -2.461 -15.037 1.00 95.31 98 GLY A C 1
ATOM 705 O O . GLY A 1 98 ? -0.647 -2.690 -14.920 1.00 95.31 98 GLY A O 1
ATOM 706 N N . PRO A 1 99 ? 1.478 -3.370 -14.694 1.00 97.50 99 PRO A N 1
ATOM 707 C CA . PRO A 1 99 ? 1.179 -4.550 -13.892 1.00 97.50 99 PRO A CA 1
ATOM 708 C C . PRO A 1 99 ? 0.782 -4.151 -12.470 1.00 97.50 99 PRO A C 1
ATOM 710 O O . PRO A 1 99 ? 1.376 -3.237 -11.906 1.00 97.50 99 PRO A O 1
ATOM 713 N N . GLY A 1 100 ? -0.156 -4.886 -11.885 1.00 95.94 100 GLY A N 1
ATOM 714 C CA . GLY A 1 100 ? -0.752 -4.564 -10.592 1.00 95.94 100 GLY A CA 1
ATOM 715 C C . GLY A 1 100 ? -2.251 -4.816 -10.637 1.00 95.94 100 GLY A C 1
ATOM 716 O O . GLY A 1 100 ? -2.792 -5.181 -11.684 1.00 95.94 100 GLY A O 1
ATOM 717 N N . ALA A 1 101 ? -2.913 -4.649 -9.500 1.00 95.38 101 ALA A N 1
ATOM 718 C CA . ALA A 1 101 ? -4.366 -4.769 -9.415 1.00 95.38 101 ALA A CA 1
ATOM 719 C C . ALA A 1 101 ? -5.071 -3.405 -9.585 1.00 95.38 101 ALA A C 1
ATOM 721 O O . ALA A 1 101 ? -6.295 -3.345 -9.687 1.00 95.38 101 ALA A O 1
ATOM 722 N N . GLY A 1 102 ? -4.293 -2.322 -9.679 1.00 95.50 102 GLY A N 1
ATOM 723 C CA . GLY A 1 102 ? -4.763 -0.974 -9.986 1.00 95.50 102 GLY A CA 1
ATOM 724 C C . GLY A 1 102 ? -5.280 -0.202 -8.774 1.00 95.50 102 GLY A C 1
ATOM 725 O O . GLY A 1 102 ? -5.951 0.810 -8.958 1.00 95.50 102 GLY A O 1
ATOM 726 N N . TYR A 1 103 ? -4.982 -0.646 -7.547 1.00 97.50 103 TYR A N 1
ATOM 727 C CA . TYR A 1 103 ? -5.353 0.081 -6.325 1.00 97.50 103 TYR A CA 1
ATOM 728 C C . TYR A 1 103 ? -4.228 0.992 -5.827 1.00 97.50 103 TYR A C 1
ATOM 730 O O . TYR A 1 103 ? -4.479 2.107 -5.378 1.00 97.50 103 TYR A O 1
ATOM 738 N N . GLY A 1 104 ? -2.982 0.527 -5.937 1.00 98.06 104 GLY A N 1
ATOM 739 C CA . GLY A 1 104 ? -1.797 1.269 -5.518 1.00 98.06 104 GLY A CA 1
ATOM 740 C C . GLY A 1 104 ? -1.409 1.071 -4.051 1.00 98.06 104 GLY A C 1
ATOM 741 O O . GLY A 1 104 ? -2.247 1.115 -3.146 1.00 98.06 104 GLY A O 1
ATOM 742 N N . VAL A 1 105 ? -0.104 0.917 -3.801 1.00 98.44 105 VAL A N 1
ATOM 743 C CA . VAL A 1 105 ? 0.461 0.801 -2.442 1.00 98.44 105 VAL A CA 1
ATOM 744 C C . VAL A 1 105 ? 0.113 2.012 -1.582 1.00 98.44 105 VAL A C 1
ATOM 746 O O . VAL A 1 105 ? -0.253 1.844 -0.421 1.00 98.44 105 VAL A O 1
ATOM 749 N N . VAL A 1 106 ? 0.214 3.227 -2.130 1.00 97.88 106 VAL A N 1
ATOM 750 C CA . VAL A 1 106 ? 0.017 4.464 -1.357 1.00 97.88 106 VAL A CA 1
ATOM 751 C C . VAL A 1 106 ? -1.421 4.566 -0.853 1.00 97.88 106 VAL A C 1
ATOM 753 O O . VAL A 1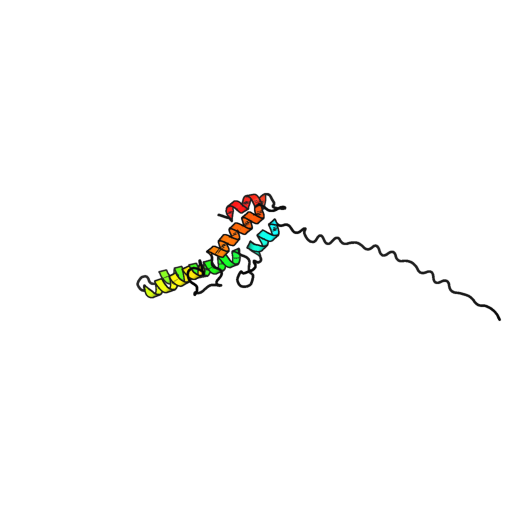 106 ? -1.643 4.813 0.334 1.00 97.88 106 VAL A O 1
ATOM 756 N N . ALA A 1 107 ? -2.401 4.315 -1.724 1.00 97.69 107 ALA A N 1
ATOM 757 C CA . ALA A 1 107 ? -3.810 4.341 -1.348 1.00 97.69 107 ALA A CA 1
ATOM 758 C C . ALA A 1 107 ? -4.155 3.221 -0.351 1.00 97.69 107 ALA A C 1
ATOM 760 O O . ALA A 1 107 ? -4.861 3.464 0.630 1.00 97.69 107 ALA A O 1
ATOM 761 N N . ALA A 1 108 ? -3.632 2.008 -0.562 1.00 98.12 108 ALA A N 1
ATOM 762 C CA . ALA A 1 108 ? -3.862 0.871 0.329 1.00 98.12 108 ALA A CA 1
ATOM 763 C C . ALA A 1 108 ? -3.274 1.100 1.723 1.00 98.12 108 ALA A C 1
ATOM 765 O O . ALA A 1 108 ? -4.004 1.034 2.711 1.00 98.12 108 ALA A O 1
ATOM 766 N N . ALA A 1 109 ? -1.987 1.442 1.810 1.00 98.00 109 ALA A N 1
ATOM 767 C CA . ALA A 1 109 ? -1.303 1.690 3.077 1.00 98.00 109 ALA A CA 1
ATOM 768 C C . ALA A 1 109 ? -1.889 2.900 3.822 1.00 98.00 109 ALA A C 1
ATOM 770 O O . ALA A 1 109 ? -2.117 2.830 5.030 1.00 98.00 109 ALA A O 1
ATOM 771 N N . GLY A 1 110 ? -2.226 3.980 3.107 1.00 97.56 110 GLY A N 1
ATOM 772 C CA . GLY A 1 110 ? -2.934 5.122 3.693 1.0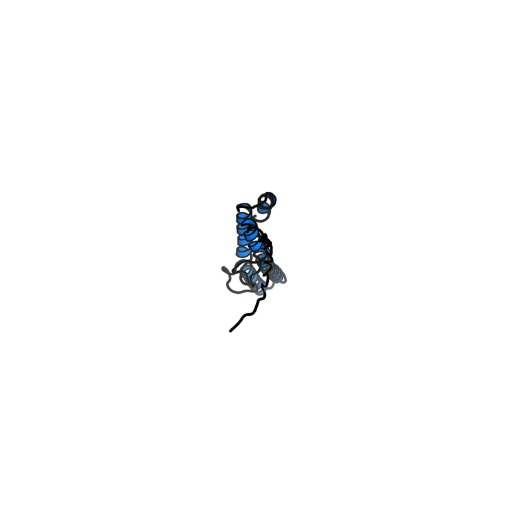0 97.56 110 GLY A CA 1
ATOM 773 C C . GLY A 1 110 ? -4.315 4.739 4.237 1.00 97.56 110 GLY A C 1
ATOM 774 O O . GLY A 1 110 ? -4.717 5.196 5.308 1.00 97.56 110 GLY A O 1
ATOM 775 N N . GLY A 1 111 ? -5.024 3.847 3.539 1.00 97.88 111 GLY A N 1
ATOM 776 C CA . GLY A 1 111 ? -6.263 3.242 4.022 1.00 97.88 111 GLY A CA 1
ATOM 777 C C . GLY A 1 111 ? -6.059 2.429 5.301 1.00 97.88 111 GLY A C 1
ATOM 778 O O . GLY A 1 111 ? -6.838 2.592 6.241 1.00 97.88 111 GLY A O 1
ATOM 779 N N . VAL A 1 112 ? -5.012 1.598 5.367 1.00 98.44 112 VAL A N 1
ATOM 780 C CA . VAL A 1 112 ? -4.655 0.829 6.573 1.00 98.44 112 VAL A CA 1
ATOM 781 C C . VAL A 1 112 ? -4.449 1.763 7.761 1.00 98.44 112 VAL A C 1
ATOM 783 O O . VAL A 1 112 ? -5.133 1.604 8.773 1.00 98.44 112 VAL A O 1
ATOM 786 N N . ALA A 1 113 ? -3.576 2.765 7.624 1.00 98.00 113 ALA A N 1
ATOM 787 C CA . ALA A 1 113 ? -3.286 3.714 8.697 1.00 98.00 113 ALA A CA 1
ATOM 788 C C . ALA A 1 113 ? -4.566 4.397 9.200 1.00 98.00 113 ALA A C 1
ATOM 790 O O . ALA A 1 113 ? -4.887 4.344 10.388 1.00 98.00 113 ALA A O 1
ATOM 791 N N . ARG A 1 114 ? -5.375 4.924 8.271 1.00 97.62 114 ARG A N 1
ATOM 792 C CA . ARG A 1 114 ? -6.648 5.577 8.594 1.00 97.62 114 ARG A CA 1
ATOM 793 C C . ARG A 1 114 ? -7.612 4.651 9.333 1.00 97.62 114 ARG A C 1
ATOM 795 O O . ARG A 1 114 ? -8.258 5.077 10.287 1.00 97.62 114 ARG A O 1
ATOM 802 N N . HIS A 1 115 ? -7.774 3.413 8.876 1.00 98.12 115 HIS A N 1
ATOM 803 C CA . HIS A 1 115 ? -8.720 2.488 9.496 1.00 98.12 115 HIS A CA 1
ATOM 804 C C . HIS A 1 115 ? -8.247 2.011 10.870 1.00 98.12 115 HIS A C 1
ATOM 806 O O . HIS A 1 115 ? -9.077 1.855 11.762 1.00 98.12 115 HIS A O 1
ATOM 812 N N . ILE A 1 116 ? -6.944 1.860 11.092 1.00 98.12 116 ILE A N 1
ATOM 813 C CA . ILE A 1 116 ? -6.422 1.542 12.423 1.00 98.12 116 ILE A CA 1
ATOM 814 C C . ILE A 1 116 ? -6.596 2.713 13.401 1.00 98.12 116 ILE A C 1
ATOM 816 O O . ILE A 1 116 ? -7.012 2.487 14.540 1.00 98.12 116 ILE A O 1
ATOM 820 N N . ASP A 1 117 ? -6.403 3.957 12.960 1.00 97.31 117 ASP A N 1
ATOM 821 C CA . ASP A 1 117 ? -6.673 5.136 13.797 1.00 97.31 117 ASP A CA 1
ATOM 822 C C . ASP A 1 117 ? -8.160 5.244 14.177 1.00 97.31 117 ASP A C 1
ATOM 824 O O . ASP A 1 117 ? -8.510 5.530 15.329 1.00 97.31 117 ASP A O 1
ATOM 828 N N . LEU A 1 118 ? -9.055 4.959 13.223 1.00 97.44 118 LEU A N 1
ATOM 829 C CA . LEU A 1 118 ? -10.496 4.891 13.473 1.00 97.44 118 LEU A CA 1
ATOM 830 C C . LEU A 1 118 ? -10.844 3.755 14.438 1.00 97.44 118 LEU A C 1
ATOM 832 O O . LEU A 1 118 ? -11.673 3.951 15.327 1.00 97.44 118 LEU A O 1
ATOM 836 N N . ALA A 1 119 ? -10.196 2.593 14.312 1.00 97.12 119 ALA A N 1
ATOM 837 C CA . ALA A 1 119 ? -10.392 1.473 15.225 1.00 97.12 119 ALA A CA 1
ATOM 838 C C . ALA A 1 119 ? -9.998 1.838 16.662 1.00 97.12 119 ALA A C 1
ATOM 840 O O . ALA A 1 119 ? -10.754 1.557 17.586 1.00 97.12 119 ALA A O 1
ATOM 841 N N . ALA A 1 120 ? -8.860 2.506 16.861 1.00 97.56 120 ALA A N 1
ATOM 842 C CA . ALA A 1 120 ? -8.400 2.944 18.181 1.00 97.56 120 ALA A CA 1
ATOM 843 C C . ALA A 1 120 ? -9.291 4.024 18.810 1.00 97.56 120 ALA A C 1
ATOM 845 O O . ALA A 1 120 ? -9.453 4.061 20.031 1.00 97.56 120 ALA A O 1
ATOM 846 N N . SER A 1 121 ? -9.879 4.882 17.977 1.00 96.81 121 SER A N 1
ATOM 847 C CA . SER A 1 121 ? -10.741 5.992 18.404 1.00 96.81 121 SER A CA 1
ATOM 848 C C . SER A 1 121 ? -12.210 5.596 18.592 1.00 96.81 121 SER A C 1
ATOM 850 O O . SER A 1 121 ? -13.017 6.416 19.025 1.00 96.81 121 SER A O 1
ATOM 852 N N . SER A 1 122 ? -12.571 4.363 18.242 1.00 96.94 122 SER A N 1
ATOM 853 C CA . SER A 1 122 ? -13.948 3.875 18.258 1.00 96.94 122 SER A CA 1
ATOM 854 C C . SER A 1 122 ? -14.421 3.430 19.640 1.00 96.94 122 SER A C 1
ATOM 856 O O . SER A 1 122 ? -13.657 2.896 20.450 1.00 96.94 122 SER A O 1
ATOM 858 N N . ASP A 1 123 ? -15.729 3.540 19.869 1.00 93.25 123 ASP A N 1
ATOM 859 C CA . ASP A 1 123 ? -16.381 2.867 20.990 1.00 93.25 123 ASP A CA 1
ATOM 860 C C . ASP A 1 123 ? -16.116 1.357 20.924 1.00 93.25 123 ASP A C 1
ATOM 862 O O . ASP A 1 123 ? -16.164 0.741 19.859 1.00 93.25 123 ASP A O 1
ATOM 866 N N . GLY A 1 124 ? -15.813 0.750 22.073 1.00 91.00 124 GLY A N 1
ATOM 867 C CA . GLY A 1 124 ? -15.448 -0.667 22.144 1.00 91.00 124 GLY A CA 1
ATOM 868 C C . GLY A 1 124 ? -13.990 -0.980 21.783 1.00 91.00 124 GLY A C 1
ATOM 869 O O . GLY A 1 124 ? -13.617 -2.155 21.810 1.00 91.00 124 GLY A O 1
ATOM 870 N N . ALA A 1 125 ? -13.150 0.025 21.504 1.00 96.75 125 ALA A N 1
ATOM 871 C CA . ALA A 1 125 ? -11.709 -0.165 21.360 1.00 96.75 125 ALA A CA 1
ATOM 872 C C . ALA A 1 125 ? -11.073 -0.596 22.690 1.00 96.75 125 ALA A C 1
ATOM 874 O O . ALA A 1 125 ? -11.149 0.117 23.700 1.00 96.75 125 ALA A O 1
ATOM 875 N N . SER A 1 126 ? -10.414 -1.756 22.679 1.00 95.88 126 SER A N 1
ATOM 876 C CA . SER A 1 126 ? -9.643 -2.234 23.825 1.00 95.88 126 SER A CA 1
ATOM 877 C C . SER A 1 126 ? -8.362 -1.420 24.008 1.00 95.88 126 SER A C 1
ATOM 879 O O . SER A 1 126 ? -7.870 -0.780 23.075 1.00 95.88 126 SER A O 1
ATOM 881 N N . ASP A 1 127 ? -7.779 -1.481 25.204 1.00 96.94 127 ASP A N 1
ATOM 882 C CA . ASP A 1 127 ? -6.498 -0.823 25.473 1.00 96.94 127 ASP A CA 1
ATOM 883 C C . ASP A 1 127 ? -5.386 -1.357 24.562 1.00 96.94 127 ASP A C 1
ATOM 885 O O . ASP A 1 127 ? -4.566 -0.585 24.080 1.00 96.94 127 ASP A O 1
ATOM 889 N N . ALA A 1 128 ? -5.417 -2.651 24.225 1.00 95.62 128 ALA A N 1
ATOM 890 C CA . ALA A 1 128 ? -4.472 -3.244 23.283 1.00 95.62 128 ALA A CA 1
ATOM 891 C C . ALA A 1 128 ? -4.594 -2.641 21.873 1.00 95.62 128 ALA A C 1
ATOM 893 O O . ALA A 1 128 ? -3.574 -2.320 21.263 1.00 95.62 128 ALA A O 1
ATOM 894 N N . VAL A 1 129 ? -5.820 -2.440 21.366 1.00 95.88 129 VAL A N 1
ATOM 895 C CA . VAL A 1 129 ? -6.039 -1.785 20.061 1.00 95.88 129 VAL A CA 1
ATOM 896 C C . VAL A 1 129 ? -5.483 -0.362 20.092 1.00 95.88 129 VAL A C 1
ATOM 898 O O . VAL A 1 129 ? -4.734 0.018 19.197 1.00 95.88 129 VAL A O 1
ATOM 901 N N . LYS A 1 130 ? -5.768 0.402 21.153 1.00 96.50 130 LYS A N 1
ATOM 902 C CA . LYS A 1 130 ? -5.265 1.777 21.316 1.00 96.50 130 LYS A CA 1
ATOM 903 C C . LYS A 1 130 ? -3.741 1.840 21.399 1.00 96.50 130 LYS A C 1
ATOM 905 O O . LYS A 1 130 ? -3.129 2.706 20.784 1.00 96.50 130 LYS A O 1
ATOM 910 N N . THR A 1 131 ? -3.116 0.935 22.152 1.00 95.81 131 THR A N 1
ATOM 911 C CA . THR A 1 131 ? -1.656 0.891 22.292 1.00 95.81 131 THR A CA 1
ATOM 912 C C . THR A 1 131 ? -0.985 0.536 20.971 1.00 95.81 131 THR A C 1
ATOM 914 O O . THR A 1 131 ? -0.051 1.230 20.568 1.00 95.81 131 THR A O 1
ATOM 917 N N . HIS A 1 132 ? -1.457 -0.506 20.285 1.00 95.50 132 HIS A N 1
ATOM 918 C CA . HIS A 1 132 ? -0.774 -1.030 19.104 1.00 95.50 132 HIS A CA 1
ATOM 919 C C . HIS A 1 132 ? -1.106 -0.301 17.804 1.00 95.50 132 HIS A C 1
ATOM 921 O O . HIS A 1 132 ? -0.312 -0.388 16.869 1.00 95.50 132 HIS A O 1
ATOM 927 N N . ALA A 1 133 ? -2.196 0.470 17.748 1.00 95.56 133 ALA A N 1
ATOM 928 C CA . ALA A 1 133 ? -2.495 1.325 16.601 1.00 95.56 133 ALA A CA 1
ATOM 929 C C . ALA A 1 133 ? -1.319 2.244 16.233 1.00 95.56 133 ALA A C 1
ATOM 931 O O . ALA A 1 133 ? -0.978 2.355 15.059 1.00 95.56 133 ALA A O 1
ATOM 932 N N . ASN A 1 134 ? -0.606 2.763 17.240 1.00 91.00 134 ASN A N 1
ATOM 933 C CA . ASN A 1 134 ? 0.571 3.624 17.067 1.00 91.00 134 ASN A CA 1
ATOM 934 C C . ASN A 1 134 ? 1.747 2.968 16.320 1.00 91.00 134 ASN A C 1
ATOM 936 O O . ASN A 1 134 ? 2.697 3.659 15.976 1.00 91.00 134 ASN A O 1
ATOM 940 N N . HIS A 1 135 ? 1.746 1.645 16.139 1.00 92.44 135 HIS A N 1
ATOM 941 C CA . HIS A 1 135 ? 2.784 0.934 15.383 1.00 92.44 135 HIS A CA 1
ATOM 942 C C . HIS A 1 135 ? 2.371 0.633 13.944 1.00 92.44 135 HIS A C 1
ATOM 944 O O . HIS A 1 135 ? 3.205 0.204 13.155 1.00 92.44 135 HIS A O 1
ATOM 950 N N . VAL A 1 136 ? 1.083 0.777 13.631 1.00 90.38 136 VAL A N 1
ATOM 951 C CA . VAL A 1 136 ? 0.520 0.405 12.331 1.00 90.38 136 VAL A CA 1
ATOM 952 C C . VAL A 1 136 ? 0.146 1.644 11.518 1.00 90.38 136 VAL A C 1
ATOM 954 O O . VAL A 1 136 ? 0.217 1.591 10.297 1.00 90.38 136 VAL A O 1
ATOM 957 N N . SER A 1 137 ? -0.224 2.760 12.158 1.00 85.75 137 SER A N 1
ATOM 958 C CA . SER A 1 137 ? -0.578 4.005 11.459 1.00 85.75 137 SER A CA 1
ATOM 959 C C . SER A 1 137 ? 0.600 4.924 11.103 1.00 85.75 137 SER A C 1
ATOM 961 O O . SER A 1 137 ? 0.378 6.033 10.619 1.00 85.75 137 SER A O 1
ATOM 963 N N . THR A 1 138 ? 1.842 4.473 11.307 1.00 72.25 138 THR A N 1
ATOM 964 C CA . THR A 1 138 ? 3.088 5.213 11.013 1.00 72.25 138 THR A CA 1
ATOM 965 C C . THR A 1 138 ? 3.707 4.805 9.688 1.00 72.25 138 THR A C 1
ATOM 967 O O . THR A 1 138 ? 4.166 5.706 8.954 1.00 72.25 138 THR A O 1
#

Secondary structure (DSSP, 8-state):
-----------------------------HHHHHHHHHHT--BTBGGG--HHHHHHHHHHHHHHHHHHHTS-TT-HHHHHHHHHHHHHHH-TTTS--SSS-SS-HHHHHHHHHHHHHHHHHSTT--HHHHHHHTTT--

pLDDT: mean 87.0, std 19.52, range [36.0, 98.81]